Protein AF-A0A3P1VAL5-F1 (afdb_monomer_lite)

Organism: NCBI:txid131109

Sequence (109 aa):
MDIYELLGENPDDPGHRHARDLVAADRAMVRDLVAVRERYGMTQADVARAMGTNQASISRFESGHSDAHLSTVRRYAKAVGALIRHEVTAVDEDRIRLTAHAAGIDSYN

Secondary structure (DSSP, 8-state):
--HHHHHT--TTSHHHHHHHHHHHHHHHHHHHHHHHHHHTT--HHHHHHHHTS-HHHHHHHHTT-S---HHHHHHHHHHHT-----------HHHHHHHHHHTT-PPP-

Radius of gyration: 18.41 Å; chains: 1; bounding box: 47×34×42 Å

Structure (mmCIF, N/CA/C/O backbone):
data_AF-A0A3P1VAL5-F1
#
_entry.id   AF-A0A3P1VAL5-F1
#
loop_
_atom_site.group_PDB
_atom_site.id
_atom_site.type_symbol
_atom_site.label_atom_id
_atom_site.label_alt_id
_atom_site.label_comp_id
_atom_site.label_asym_id
_atom_site.label_entity_id
_atom_site.label_seq_id
_atom_site.pdbx_PDB_ins_code
_atom_site.Cartn_x
_atom_site.Cartn_y
_atom_site.Cartn_z
_atom_site.occupancy
_atom_site.B_iso_or_equiv
_atom_site.auth_seq_id
_atom_site.auth_comp_id
_atom_site.auth_asym_id
_atom_site.auth_atom_id
_atom_site.pdbx_PDB_model_num
ATOM 1 N N . MET A 1 1 ? -0.526 21.475 -23.514 1.00 50.91 1 MET A N 1
ATOM 2 C CA . MET A 1 1 ? 0.937 21.437 -23.416 1.00 50.91 1 MET A CA 1
ATOM 3 C C . MET A 1 1 ? 1.262 20.664 -22.158 1.00 50.91 1 MET A C 1
ATOM 5 O O . MET A 1 1 ? 1.040 21.174 -21.064 1.00 50.91 1 MET A O 1
ATOM 9 N N . ASP A 1 2 ? 1.592 19.390 -22.330 1.00 67.31 2 ASP A N 1
ATOM 10 C CA . ASP A 1 2 ? 2.006 18.494 -21.244 1.00 67.31 2 ASP A CA 1
ATOM 11 C C . ASP A 1 2 ? 3.417 18.891 -20.766 1.00 67.31 2 ASP A C 1
ATOM 13 O O . ASP A 1 2 ? 4.189 19.462 -21.537 1.00 67.31 2 ASP A O 1
ATOM 17 N N . ILE A 1 3 ? 3.768 18.625 -19.506 1.00 62.75 3 ILE A N 1
ATOM 18 C CA . ILE A 1 3 ? 5.092 18.953 -18.955 1.00 62.75 3 ILE A CA 1
ATOM 19 C C . ILE A 1 3 ? 6.215 18.284 -19.761 1.00 62.75 3 ILE A C 1
ATOM 21 O O . ILE A 1 3 ? 7.262 18.888 -19.961 1.00 62.75 3 ILE A O 1
ATOM 25 N N . TYR A 1 4 ? 5.965 17.091 -20.303 1.00 59.22 4 TYR A N 1
ATOM 26 C CA . TYR A 1 4 ? 6.897 16.381 -21.182 1.00 59.22 4 TYR A CA 1
ATOM 27 C C . TYR A 1 4 ? 7.095 17.100 -22.526 1.00 59.22 4 TYR A C 1
ATOM 29 O O . TYR A 1 4 ? 8.215 17.239 -23.009 1.00 59.22 4 TYR A O 1
ATOM 37 N N . GLU A 1 5 ? 6.017 17.667 -23.072 1.00 56.88 5 GLU A N 1
ATOM 38 C CA . GLU A 1 5 ? 6.020 18.472 -24.300 1.00 56.88 5 GLU A CA 1
ATOM 39 C C . GLU A 1 5 ? 6.797 19.788 -24.116 1.00 56.88 5 GLU A C 1
ATOM 41 O O . GLU A 1 5 ? 7.500 20.233 -25.019 1.00 56.88 5 GLU A O 1
ATOM 46 N N . LEU A 1 6 ? 6.696 20.393 -22.926 1.00 63.62 6 LEU A N 1
ATOM 47 C CA . LEU A 1 6 ? 7.412 21.617 -22.551 1.00 63.62 6 LEU A CA 1
ATOM 48 C C . LEU A 1 6 ? 8.916 21.378 -22.338 1.00 63.62 6 LEU A C 1
ATOM 50 O O . LEU A 1 6 ? 9.721 22.271 -22.595 1.00 63.62 6 LEU A O 1
ATOM 54 N N . LEU A 1 7 ? 9.287 20.189 -21.859 1.00 66.31 7 LEU A N 1
ATOM 55 C CA . LEU A 1 7 ? 10.673 19.798 -21.592 1.00 66.31 7 LEU A CA 1
ATOM 56 C C . LEU A 1 7 ? 11.362 19.140 -22.800 1.00 66.31 7 LEU A C 1
ATOM 58 O O . LEU A 1 7 ? 12.570 18.921 -22.757 1.00 66.31 7 LEU A O 1
ATOM 62 N N . GLY A 1 8 ? 10.626 18.854 -23.881 1.00 64.94 8 GLY A N 1
ATOM 63 C CA . GLY A 1 8 ? 11.157 18.154 -25.055 1.00 64.94 8 GLY A CA 1
ATOM 64 C C . GLY A 1 8 ? 11.486 16.681 -24.791 1.00 64.94 8 GLY A C 1
ATOM 65 O O . GLY A 1 8 ? 12.268 16.090 -25.532 1.00 64.94 8 GLY A O 1
ATOM 66 N N . GLU A 1 9 ? 10.906 16.092 -23.744 1.00 62.19 9 GLU A N 1
ATOM 67 C CA . GLU A 1 9 ? 11.083 14.684 -23.390 1.00 62.19 9 GLU A CA 1
ATOM 68 C C . GLU A 1 9 ? 9.939 13.853 -23.975 1.00 62.19 9 GLU A C 1
ATOM 70 O O . GLU A 1 9 ? 8.768 14.220 -23.855 1.00 62.19 9 GLU A O 1
ATOM 75 N N . ASN A 1 10 ? 10.251 12.710 -24.589 1.00 67.25 10 ASN A N 1
ATOM 76 C CA . ASN A 1 10 ? 9.222 11.778 -25.021 1.00 67.25 10 ASN A CA 1
ATOM 77 C C . ASN A 1 10 ? 8.818 10.898 -23.823 1.00 67.25 10 ASN A C 1
ATOM 79 O O . ASN A 1 10 ? 9.625 10.092 -23.359 1.00 67.25 10 ASN A O 1
ATOM 83 N N . PRO A 1 11 ? 7.573 10.988 -23.316 1.00 62.66 11 PRO A N 1
ATOM 84 C CA . PRO A 1 11 ? 7.125 10.146 -22.206 1.00 62.66 11 PRO A CA 1
ATOM 85 C C . PRO A 1 11 ? 7.207 8.653 -22.557 1.00 62.66 11 PRO A C 1
ATOM 87 O O . PRO A 1 11 ? 7.316 7.807 -21.665 1.00 62.66 11 PRO A O 1
ATOM 90 N N . ASP A 1 12 ? 7.190 8.328 -23.850 1.00 68.12 12 ASP A N 1
ATOM 91 C CA . ASP A 1 12 ? 7.365 6.996 -24.411 1.00 68.12 12 ASP A CA 1
ATOM 92 C C . ASP A 1 12 ? 8.831 6.667 -24.732 1.00 68.12 12 ASP A C 1
ATOM 94 O O . ASP A 1 12 ? 9.111 5.783 -25.540 1.00 68.12 12 ASP A O 1
ATOM 98 N N . ASP A 1 13 ? 9.803 7.306 -24.093 1.00 67.81 13 ASP A N 1
ATOM 99 C CA . ASP A 1 13 ? 11.158 6.771 -24.082 1.00 67.81 13 ASP A CA 1
ATOM 100 C C . ASP A 1 13 ? 11.243 5.550 -23.145 1.00 67.81 13 ASP A C 1
ATOM 102 O O . ASP A 1 13 ? 10.518 5.460 -22.144 1.00 67.81 13 ASP A O 1
ATOM 106 N N . PRO A 1 14 ? 12.090 4.544 -23.453 1.00 60.56 14 PRO A N 1
ATOM 107 C CA . PRO A 1 14 ? 12.206 3.331 -22.641 1.00 60.56 14 PRO A CA 1
ATOM 108 C C . PRO A 1 14 ? 12.481 3.604 -21.154 1.00 60.56 14 PRO A C 1
ATOM 110 O O . PRO A 1 14 ? 11.911 2.919 -20.307 1.00 60.56 14 PRO A O 1
ATOM 113 N N . GLY A 1 15 ? 13.292 4.622 -20.837 1.00 64.88 15 GLY A N 1
ATOM 114 C CA . GLY A 1 15 ? 13.597 5.023 -19.460 1.00 64.88 15 GLY A CA 1
ATOM 115 C C . GLY A 1 15 ? 12.384 5.569 -18.709 1.00 64.88 15 GLY A C 1
ATOM 116 O O . GLY A 1 15 ? 12.085 5.106 -17.606 1.00 64.88 15 GLY A O 1
ATOM 117 N N . HIS A 1 16 ? 11.629 6.484 -19.328 1.00 72.06 16 HIS A N 1
ATOM 118 C CA . HIS A 1 16 ? 10.404 7.046 -18.749 1.00 72.06 16 HIS A CA 1
ATOM 119 C C . HIS A 1 16 ? 9.307 5.999 -18.590 1.00 72.06 16 HIS A C 1
ATOM 121 O O . HIS A 1 16 ? 8.613 5.992 -17.574 1.00 72.06 16 HIS A O 1
ATOM 127 N N . ARG A 1 17 ? 9.161 5.073 -19.545 1.00 75.06 17 ARG A N 1
ATOM 128 C CA . ARG A 1 17 ? 8.241 3.934 -19.396 1.00 75.06 17 ARG A CA 1
ATOM 129 C C . ARG A 1 17 ? 8.644 3.017 -18.250 1.00 75.06 17 ARG A C 1
ATOM 131 O O . ARG A 1 17 ? 7.802 2.724 -17.413 1.00 75.06 17 ARG A O 1
ATOM 138 N N . HIS A 1 18 ? 9.914 2.623 -18.159 1.00 77.31 18 HIS A N 1
ATOM 139 C CA . HIS A 1 18 ? 10.362 1.719 -17.101 1.00 77.31 18 HIS A CA 1
ATOM 140 C C . HIS A 1 18 ? 10.162 2.319 -15.702 1.00 77.31 18 HIS A C 1
AT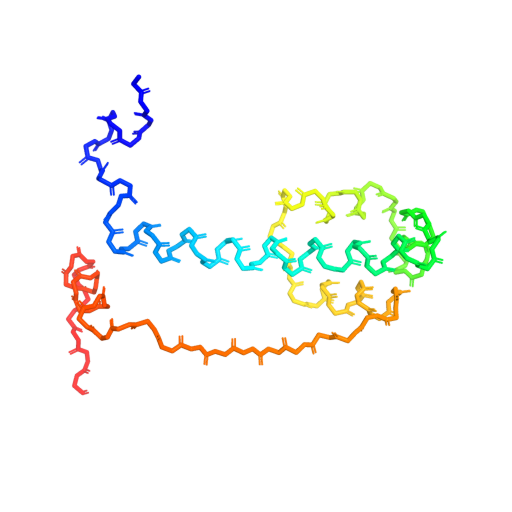OM 142 O O . HIS A 1 18 ? 9.626 1.656 -14.817 1.00 77.31 18 HIS A O 1
ATOM 148 N N . ALA A 1 19 ? 10.505 3.597 -15.510 1.00 80.75 19 ALA A N 1
ATOM 149 C CA . ALA A 1 19 ? 10.235 4.295 -14.255 1.00 80.75 19 ALA A CA 1
ATOM 150 C C . ALA A 1 19 ? 8.727 4.357 -13.939 1.00 80.75 19 ALA A C 1
ATOM 152 O O . ALA A 1 19 ? 8.327 4.125 -12.796 1.00 80.75 19 ALA A O 1
ATOM 153 N N . ARG A 1 20 ? 7.875 4.616 -14.946 1.00 83.19 20 ARG A N 1
ATOM 154 C CA . ARG A 1 20 ? 6.409 4.581 -14.789 1.00 83.19 20 ARG A CA 1
ATOM 155 C C . ARG A 1 20 ? 5.914 3.196 -14.373 1.00 83.19 20 ARG A C 1
ATOM 157 O O . ARG A 1 20 ? 5.081 3.119 -13.471 1.00 83.19 20 ARG A O 1
ATOM 164 N N . ASP A 1 21 ? 6.436 2.135 -14.981 1.00 86.56 21 ASP A N 1
ATOM 165 C CA . ASP A 1 21 ? 6.057 0.751 -14.688 1.00 86.56 21 ASP A CA 1
ATOM 166 C C . ASP A 1 21 ? 6.429 0.358 -13.251 1.00 86.56 21 ASP A C 1
ATOM 168 O O . ASP A 1 21 ? 5.605 -0.221 -12.542 1.00 86.56 21 ASP A O 1
ATOM 172 N N . LEU A 1 22 ? 7.621 0.744 -12.779 1.00 88.50 22 LEU A N 1
ATOM 173 C CA . LEU A 1 22 ? 8.050 0.515 -11.393 1.00 88.50 22 LEU A CA 1
ATOM 174 C C . LEU A 1 22 ? 7.120 1.214 -10.389 1.00 88.50 22 LEU A C 1
ATOM 176 O O . LEU A 1 22 ? 6.609 0.583 -9.464 1.00 88.50 22 LEU A O 1
ATOM 180 N N . VAL A 1 23 ? 6.813 2.495 -10.612 1.00 89.06 23 VAL A N 1
ATOM 181 C CA . VAL A 1 23 ? 5.879 3.239 -9.750 1.00 89.06 23 VAL A CA 1
ATOM 182 C C . VAL A 1 23 ? 4.460 2.655 -9.831 1.00 89.06 23 VAL A C 1
ATOM 184 O O . VAL A 1 23 ? 3.725 2.629 -8.839 1.00 89.06 23 VAL A O 1
ATOM 187 N N . ALA A 1 24 ? 4.037 2.182 -11.006 1.00 89.19 24 ALA A N 1
ATOM 188 C CA . ALA A 1 24 ? 2.746 1.528 -11.177 1.00 89.19 24 ALA A CA 1
ATOM 189 C C . ALA A 1 24 ? 2.666 0.205 -10.398 1.00 89.19 24 ALA A C 1
ATOM 191 O O . ALA A 1 24 ? 1.622 -0.057 -9.790 1.00 89.19 24 ALA A O 1
ATOM 192 N N . ALA A 1 25 ? 3.750 -0.576 -10.368 1.00 91.25 25 ALA A N 1
ATOM 193 C CA . ALA A 1 25 ? 3.856 -1.811 -9.594 1.00 91.25 25 ALA A CA 1
ATOM 194 C C . ALA A 1 25 ? 3.740 -1.548 -8.083 1.00 91.25 25 ALA A C 1
ATOM 196 O O . ALA A 1 25 ? 2.935 -2.198 -7.410 1.00 91.25 25 ALA A O 1
ATOM 197 N N . ASP A 1 26 ? 4.431 -0.532 -7.558 1.00 91.69 26 ASP A N 1
ATOM 198 C CA . ASP A 1 26 ? 4.324 -0.146 -6.143 1.00 91.69 26 ASP A CA 1
ATOM 199 C C . ASP A 1 26 ? 2.899 0.285 -5.772 1.00 91.69 26 ASP A C 1
ATOM 201 O O . ASP A 1 26 ? 2.331 -0.152 -4.765 1.00 91.69 26 ASP A O 1
ATOM 205 N N . ARG A 1 27 ? 2.264 1.101 -6.624 1.00 91.25 27 ARG A N 1
ATOM 206 C CA . ARG A 1 27 ? 0.868 1.513 -6.422 1.00 91.25 27 ARG A CA 1
ATOM 207 C C . ARG A 1 27 ? -0.097 0.332 -6.502 1.00 91.25 27 ARG A C 1
ATOM 209 O O . ARG A 1 27 ? -1.083 0.320 -5.769 1.00 91.25 27 ARG A O 1
ATOM 216 N N . ALA A 1 28 ? 0.150 -0.639 -7.382 1.00 93.75 28 ALA A N 1
ATOM 217 C CA . ALA A 1 28 ? -0.656 -1.855 -7.471 1.00 93.75 28 ALA A CA 1
ATOM 218 C C . ALA A 1 28 ? -0.566 -2.673 -6.181 1.00 93.75 28 ALA A C 1
ATOM 220 O O . ALA A 1 28 ? -1.600 -3.005 -5.607 1.00 93.75 28 ALA A O 1
ATOM 221 N N . MET A 1 29 ? 0.645 -2.874 -5.657 1.00 94.81 29 MET A N 1
ATOM 222 C CA . MET A 1 29 ? 0.858 -3.553 -4.380 1.00 94.81 29 MET A CA 1
ATOM 223 C C . MET A 1 29 ? 0.089 -2.879 -3.230 1.00 94.81 29 MET A C 1
ATOM 225 O O . MET A 1 29 ? -0.563 -3.564 -2.442 1.00 94.81 29 MET A O 1
ATOM 229 N N . VAL A 1 30 ? 0.124 -1.544 -3.126 1.00 95.19 30 VAL A N 1
ATOM 230 C CA . VAL A 1 30 ? -0.634 -0.818 -2.088 1.00 95.19 30 VAL A CA 1
ATOM 231 C C . VAL A 1 30 ? -2.143 -0.997 -2.272 1.00 95.19 30 VAL A C 1
ATOM 233 O O . VAL A 1 30 ? -2.837 -1.282 -1.296 1.00 95.19 30 VAL A O 1
ATOM 236 N N . ARG A 1 31 ? -2.664 -0.892 -3.503 1.00 95.75 31 ARG A N 1
ATOM 237 C CA . ARG A 1 31 ? -4.093 -1.125 -3.780 1.00 95.75 31 ARG A CA 1
ATOM 238 C C . ARG A 1 31 ? -4.536 -2.530 -3.381 1.00 95.75 31 ARG A C 1
ATOM 240 O O . ARG A 1 31 ? -5.595 -2.674 -2.776 1.00 95.75 31 ARG A O 1
ATOM 247 N N . ASP A 1 32 ? -3.724 -3.545 -3.652 1.00 97.31 32 ASP A N 1
ATOM 248 C CA . ASP A 1 32 ? -4.041 -4.927 -3.288 1.00 97.31 32 ASP A CA 1
ATOM 249 C C . ASP A 1 32 ? -4.090 -5.119 -1.766 1.00 97.31 32 ASP A C 1
ATOM 251 O O . ASP A 1 32 ? -4.980 -5.802 -1.252 1.00 97.31 32 ASP A O 1
ATOM 255 N N . LEU A 1 33 ? -3.189 -4.468 -1.023 1.00 97.62 33 LEU A N 1
ATOM 256 C CA . LEU A 1 33 ? -3.225 -4.451 0.442 1.00 97.62 33 LEU A CA 1
ATOM 257 C C . LEU A 1 33 ? -4.498 -3.780 0.978 1.00 97.62 33 LEU A C 1
ATOM 259 O O . LEU A 1 33 ? -5.134 -4.321 1.886 1.00 97.62 33 LEU A O 1
ATOM 263 N N . VAL A 1 34 ? -4.903 -2.647 0.395 1.00 98.00 34 VAL A N 1
ATOM 264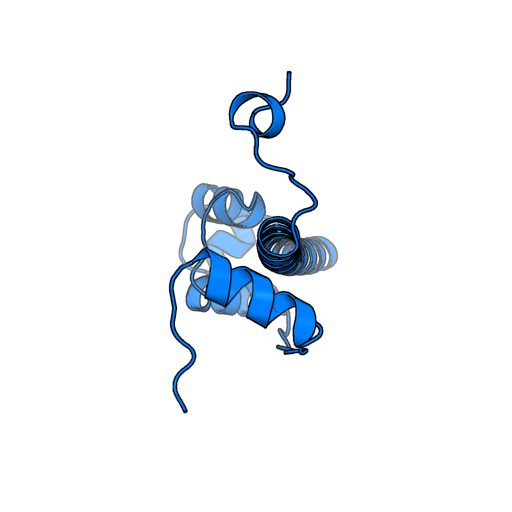 C CA . VAL A 1 34 ? -6.158 -1.958 0.744 1.00 98.00 34 VAL A CA 1
ATOM 265 C C . VAL A 1 34 ? -7.367 -2.843 0.441 1.00 98.00 34 VAL A C 1
ATOM 267 O O . VAL A 1 34 ? -8.256 -2.983 1.278 1.00 98.00 34 VAL A O 1
ATOM 270 N N . ALA A 1 35 ? -7.372 -3.534 -0.697 1.00 98.25 35 ALA A N 1
ATOM 271 C CA . ALA A 1 35 ? -8.439 -4.467 -1.041 1.00 98.25 35 ALA A CA 1
ATOM 272 C C . ALA A 1 35 ? -8.520 -5.655 -0.062 1.00 98.25 35 ALA A C 1
ATOM 274 O O . ALA A 1 35 ? -9.605 -6.172 0.205 1.00 98.25 35 ALA A O 1
ATOM 275 N N . VAL A 1 36 ? -7.398 -6.128 0.499 1.00 98.50 36 VAL A N 1
ATOM 276 C CA . VAL A 1 36 ? -7.423 -7.120 1.594 1.00 98.50 36 VAL A CA 1
ATOM 277 C C . VAL A 1 36 ? -8.039 -6.523 2.863 1.00 98.50 36 VAL A C 1
ATOM 279 O O . VAL A 1 36 ? -8.926 -7.151 3.440 1.00 98.50 36 VAL A O 1
ATOM 282 N N . ARG A 1 37 ? -7.633 -5.306 3.263 1.00 98.50 37 ARG A N 1
ATOM 283 C CA . ARG A 1 37 ? -8.216 -4.592 4.417 1.00 98.50 37 ARG A CA 1
ATOM 284 C C . ARG A 1 37 ? -9.741 -4.527 4.311 1.00 98.50 37 ARG A C 1
ATOM 286 O O . ARG A 1 37 ? -10.448 -4.859 5.261 1.00 98.50 37 ARG A O 1
ATOM 293 N N . GLU A 1 38 ? -10.235 -4.094 3.155 1.00 98.44 38 GLU A N 1
ATOM 294 C CA . GLU A 1 38 ? -11.663 -3.902 2.897 1.00 98.44 38 GLU A CA 1
ATOM 295 C C . GLU A 1 38 ? -12.433 -5.218 2.885 1.00 98.44 38 GLU A C 1
ATOM 297 O O . GLU A 1 38 ? -13.505 -5.296 3.482 1.00 98.44 38 GLU A O 1
ATOM 302 N N . ARG A 1 39 ? -11.866 -6.277 2.295 1.00 98.31 39 ARG A N 1
ATOM 303 C CA . ARG A 1 39 ? -12.470 -7.620 2.311 1.00 98.31 39 ARG A CA 1
ATOM 304 C C . ARG A 1 39 ? -12.659 -8.177 3.719 1.00 98.31 39 ARG A C 1
ATOM 306 O O . ARG A 1 39 ? -13.629 -8.891 3.951 1.00 98.31 39 ARG A O 1
ATOM 313 N N . TYR A 1 40 ? -11.774 -7.838 4.653 1.00 97.75 40 TYR A N 1
ATOM 314 C CA . TYR A 1 40 ? -11.918 -8.206 6.064 1.00 97.75 40 TYR A CA 1
ATOM 315 C C . TYR A 1 40 ? -12.712 -7.187 6.895 1.00 97.75 40 TYR A C 1
ATOM 317 O O . TYR A 1 40 ? -12.796 -7.329 8.113 1.00 97.75 40 TYR A O 1
ATOM 325 N N . GLY A 1 41 ? -13.308 -6.167 6.267 1.00 98.00 41 GLY A N 1
ATOM 326 C CA . GLY A 1 41 ? -14.161 -5.186 6.941 1.00 98.00 41 GLY A CA 1
ATOM 327 C C . GLY A 1 41 ? -13.420 -4.270 7.918 1.00 98.00 41 GLY A C 1
ATOM 328 O O . GLY A 1 41 ? -14.045 -3.664 8.784 1.00 98.00 41 GLY A O 1
ATOM 329 N N . MET A 1 42 ? -12.094 -4.165 7.811 1.00 98.56 42 MET A N 1
ATOM 330 C CA . MET A 1 42 ? -11.290 -3.347 8.718 1.00 98.56 42 MET A CA 1
ATOM 331 C C . MET A 1 42 ? -11.342 -1.875 8.312 1.00 98.56 42 MET A C 1
ATOM 333 O O . MET A 1 42 ? -11.142 -1.542 7.143 1.00 98.56 42 MET A O 1
ATOM 337 N N . THR A 1 43 ? -11.520 -0.962 9.265 1.00 98.56 43 THR A N 1
ATOM 338 C CA . THR A 1 43 ? -11.365 0.476 8.998 1.00 98.56 43 THR A CA 1
ATOM 339 C C . THR A 1 43 ? -9.886 0.884 8.999 1.00 98.56 43 THR A C 1
ATOM 341 O O . THR A 1 43 ? -9.031 0.196 9.561 1.00 98.56 43 THR A O 1
ATOM 344 N N . GLN A 1 44 ? -9.560 2.054 8.438 1.00 98.56 44 GLN A N 1
ATOM 345 C CA . GLN A 1 44 ? -8.210 2.630 8.565 1.00 98.56 44 GLN A CA 1
ATOM 346 C C . GLN A 1 44 ? -7.799 2.831 10.036 1.00 98.56 44 GLN A C 1
ATOM 348 O O . GLN A 1 44 ? -6.624 2.698 10.375 1.00 98.56 44 GLN A O 1
ATOM 353 N N . ALA A 1 45 ? -8.756 3.130 10.922 1.00 98.50 45 ALA A N 1
ATOM 354 C CA . ALA A 1 45 ? -8.505 3.280 12.353 1.00 98.50 45 ALA A CA 1
ATOM 355 C C . ALA A 1 45 ? -8.161 1.940 13.028 1.00 98.50 45 ALA A C 1
ATOM 357 O O . ALA A 1 45 ? -7.337 1.909 13.943 1.00 98.50 45 ALA A O 1
ATOM 358 N N . ASP A 1 46 ? -8.732 0.828 12.558 1.00 98.62 46 ASP A N 1
ATOM 359 C CA . ASP A 1 46 ? -8.406 -0.505 13.074 1.00 98.62 46 ASP A CA 1
ATOM 360 C C . ASP A 1 46 ? -6.986 -0.919 12.706 1.00 98.62 46 ASP A C 1
ATOM 362 O O . ASP A 1 46 ? -6.231 -1.378 13.566 1.00 98.62 46 ASP A O 1
ATOM 366 N N . VAL A 1 47 ? -6.588 -0.670 11.457 1.00 98.56 47 VAL A N 1
ATOM 367 C CA . VAL A 1 47 ? -5.210 -0.904 11.010 1.00 98.56 47 VAL A CA 1
ATOM 368 C C . VAL A 1 47 ? -4.235 0.000 11.762 1.00 98.56 47 VAL A C 1
ATOM 370 O O . VAL A 1 47 ? -3.194 -0.469 12.220 1.00 98.56 47 VAL A O 1
ATOM 373 N N . ALA A 1 48 ? -4.586 1.274 11.969 1.00 98.38 48 ALA A N 1
ATOM 374 C CA . ALA A 1 48 ? -3.769 2.207 12.742 1.00 98.38 48 ALA A CA 1
ATOM 375 C C . ALA A 1 48 ? -3.509 1.684 14.162 1.00 98.38 48 ALA A C 1
ATOM 377 O O . ALA A 1 48 ? -2.362 1.661 14.612 1.00 98.38 48 ALA A O 1
ATOM 378 N N . ARG A 1 49 ? -4.556 1.187 14.832 1.00 98.38 49 ARG A N 1
ATOM 379 C CA . ARG A 1 49 ? -4.468 0.581 16.165 1.00 98.38 49 ARG A CA 1
ATOM 380 C C . ARG A 1 49 ? -3.567 -0.654 16.166 1.00 98.38 49 ARG A C 1
ATOM 382 O O . ARG A 1 49 ? -2.690 -0.756 17.017 1.00 98.38 49 ARG A O 1
ATOM 389 N N . ALA A 1 50 ? -3.731 -1.549 15.192 1.00 97.94 50 ALA A N 1
ATOM 390 C CA . ALA A 1 50 ? -2.908 -2.752 15.054 1.00 97.94 50 ALA A CA 1
ATOM 391 C C . ALA A 1 50 ? -1.427 -2.441 14.758 1.00 97.94 50 ALA A C 1
ATOM 393 O O . ALA A 1 50 ? -0.535 -3.168 15.192 1.00 97.94 50 ALA A O 1
ATOM 394 N N . MET A 1 51 ? -1.154 -1.350 14.039 1.00 97.50 51 MET A N 1
ATOM 395 C CA . MET A 1 51 ? 0.200 -0.904 13.697 1.00 97.50 51 MET A CA 1
ATOM 396 C C . MET A 1 51 ? 0.835 0.022 14.746 1.00 97.50 51 MET A C 1
ATOM 398 O O . MET A 1 51 ? 2.002 0.387 14.585 1.00 97.50 51 MET A O 1
ATOM 402 N N . GLY A 1 52 ? 0.098 0.422 15.790 1.00 97.44 52 GLY A N 1
ATOM 403 C CA . GLY A 1 52 ? 0.570 1.389 16.784 1.00 97.44 52 GLY A CA 1
ATOM 404 C C . GLY A 1 52 ? 0.831 2.780 16.191 1.00 97.44 52 GLY A C 1
ATOM 405 O O . GLY A 1 52 ? 1.824 3.422 16.521 1.00 97.44 52 GLY A O 1
ATOM 406 N N . THR A 1 53 ? -0.021 3.231 15.267 1.00 96.62 53 THR A N 1
ATOM 407 C CA . THR A 1 53 ? 0.076 4.539 14.598 1.00 96.62 53 THR A CA 1
ATOM 408 C C . THR A 1 53 ? -1.282 5.253 14.573 1.00 96.62 53 THR A C 1
ATOM 410 O O . THR A 1 53 ? -2.237 4.809 15.206 1.00 96.62 53 THR A O 1
ATOM 413 N N . ASN A 1 54 ? -1.384 6.385 13.870 1.00 97.69 54 ASN A N 1
ATOM 414 C CA . ASN A 1 54 ? -2.625 7.147 13.724 1.00 97.69 54 ASN A CA 1
ATOM 415 C C . ASN A 1 54 ? -3.288 6.932 12.352 1.00 97.69 54 ASN A C 1
ATOM 417 O O . ASN A 1 54 ? -2.634 6.587 11.366 1.00 97.69 54 ASN A O 1
ATOM 421 N N . GLN A 1 55 ? -4.601 7.176 12.287 1.00 97.69 55 GLN A N 1
ATOM 422 C CA . GLN A 1 55 ? -5.395 7.002 11.066 1.00 97.69 55 GLN A CA 1
ATOM 423 C C . GLN A 1 55 ? -4.877 7.859 9.901 1.00 97.69 55 GLN A C 1
ATOM 425 O O . GLN A 1 55 ? -4.846 7.385 8.773 1.00 97.69 55 GLN A O 1
ATOM 430 N N . ALA A 1 56 ? -4.415 9.087 10.157 1.00 96.50 56 ALA A N 1
ATOM 431 C CA . ALA A 1 56 ? -3.851 9.951 9.118 1.00 96.50 56 ALA A CA 1
ATOM 432 C C . ALA A 1 56 ? -2.597 9.342 8.462 1.00 96.50 56 ALA A C 1
ATOM 434 O O . ALA A 1 56 ? -2.367 9.512 7.268 1.00 96.50 56 ALA A O 1
ATOM 435 N N . SER A 1 57 ? -1.784 8.601 9.219 1.00 95.19 57 SER A N 1
ATOM 436 C CA . SER A 1 57 ? -0.615 7.895 8.683 1.00 95.19 57 SER A CA 1
ATOM 437 C C . SER A 1 57 ? -1.020 6.694 7.834 1.00 95.19 57 SER A C 1
ATOM 439 O O . SER A 1 57 ? -0.398 6.464 6.802 1.00 95.19 57 SER A O 1
ATOM 441 N N . ILE A 1 58 ? -2.096 5.993 8.205 1.00 97.25 58 ILE A N 1
ATOM 442 C CA . ILE A 1 58 ? -2.683 4.940 7.365 1.00 97.25 58 ILE A CA 1
ATOM 443 C C . ILE A 1 58 ? -3.273 5.532 6.085 1.00 97.25 58 ILE A C 1
ATOM 445 O O . ILE A 1 58 ? -2.961 5.058 5.004 1.00 97.25 58 ILE A O 1
ATOM 449 N N . SER A 1 59 ? -4.041 6.616 6.183 1.00 96.50 59 SER A N 1
ATOM 450 C CA . SER A 1 59 ? -4.617 7.303 5.023 1.00 96.50 59 SER A CA 1
ATOM 451 C C . SER A 1 59 ? -3.543 7.756 4.023 1.00 96.50 59 SER A C 1
ATOM 453 O O . SER A 1 59 ? -3.670 7.492 2.831 1.00 96.50 59 SER A O 1
ATOM 455 N N . ARG A 1 60 ? -2.433 8.344 4.501 1.00 94.56 60 ARG A N 1
ATOM 456 C CA . ARG A 1 60 ? -1.287 8.720 3.648 1.00 94.56 60 ARG A CA 1
ATOM 457 C C . ARG A 1 60 ? -0.603 7.523 2.986 1.00 94.56 60 ARG A C 1
ATOM 459 O O . ARG A 1 60 ? -0.177 7.630 1.841 1.00 94.56 60 ARG A O 1
ATOM 466 N N . PHE A 1 61 ? -0.490 6.405 3.701 1.00 95.00 61 PHE A N 1
ATOM 467 C CA . PHE A 1 61 ? 0.041 5.165 3.139 1.00 95.00 61 PHE A CA 1
ATOM 468 C C . PHE A 1 61 ? -0.877 4.625 2.033 1.00 95.00 61 PHE A C 1
ATOM 470 O O . PHE A 1 61 ? -0.414 4.355 0.929 1.00 95.00 61 PHE A O 1
ATOM 477 N N . GLU A 1 62 ? -2.182 4.519 2.302 1.00 96.19 62 GLU A N 1
ATOM 478 C CA . GLU A 1 62 ? -3.169 3.966 1.364 1.00 96.19 62 GLU A CA 1
ATOM 479 C C . GLU A 1 62 ? -3.385 4.851 0.132 1.00 96.19 62 GLU A C 1
ATOM 481 O O . GLU A 1 62 ? -3.688 4.344 -0.946 1.00 96.19 62 GLU A O 1
ATOM 486 N N . SER A 1 63 ? -3.195 6.166 0.258 1.00 91.56 63 SER A N 1
ATOM 487 C CA . SER A 1 63 ? -3.318 7.088 -0.870 1.00 91.56 63 SER A CA 1
ATOM 488 C C . SER A 1 63 ? -2.145 7.008 -1.853 1.00 91.56 63 SER A C 1
ATOM 490 O O . SER A 1 63 ? -2.203 7.644 -2.906 1.00 91.56 63 SER A O 1
ATOM 492 N N . GLY A 1 64 ? -1.064 6.291 -1.520 1.00 81.12 64 GLY A N 1
ATOM 493 C CA . GLY A 1 64 ? 0.131 6.192 -2.363 1.00 81.12 64 GLY A CA 1
ATOM 494 C C . GLY A 1 64 ? 0.869 7.522 -2.556 1.00 81.12 64 GLY A C 1
ATOM 495 O O . GLY A 1 64 ? 1.624 7.662 -3.514 1.00 81.12 64 GLY A O 1
ATOM 496 N N . HIS A 1 65 ? 0.633 8.507 -1.678 1.00 72.88 65 HIS A N 1
ATOM 497 C CA . HIS A 1 65 ? 1.278 9.828 -1.720 1.00 72.88 65 HIS A CA 1
ATOM 498 C C . HIS A 1 65 ? 2.637 9.862 -1.002 1.00 72.88 65 HIS A C 1
ATOM 500 O O . HIS A 1 65 ? 3.268 10.914 -0.927 1.00 72.88 65 HIS A O 1
ATOM 506 N N . SER A 1 66 ? 3.080 8.740 -0.432 1.00 69.12 66 SER A N 1
ATOM 507 C CA . SER A 1 66 ? 4.362 8.633 0.261 1.00 69.12 66 SER A CA 1
ATOM 508 C C . SER A 1 66 ? 5.133 7.408 -0.202 1.00 69.12 66 SER A C 1
ATOM 510 O O . SER A 1 66 ? 4.551 6.322 -0.251 1.00 69.12 66 SER A O 1
ATOM 512 N N . ASP A 1 67 ? 6.439 7.568 -0.408 1.00 82.50 67 ASP A N 1
ATOM 513 C CA . ASP A 1 67 ? 7.368 6.452 -0.586 1.00 82.50 67 ASP A CA 1
ATOM 514 C C . ASP A 1 67 ? 7.450 5.651 0.716 1.00 82.50 67 ASP A C 1
ATOM 516 O O . ASP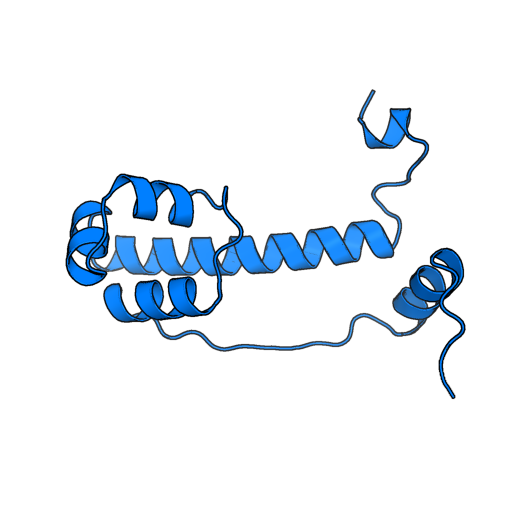 A 1 67 ? 8.155 5.989 1.673 1.00 82.50 67 ASP A O 1
ATOM 520 N N . ALA A 1 68 ? 6.648 4.593 0.794 1.00 83.81 68 ALA A N 1
ATOM 521 C CA . ALA A 1 68 ? 6.600 3.744 1.964 1.00 83.81 68 ALA A CA 1
ATOM 522 C C . ALA A 1 68 ? 7.794 2.789 1.958 1.00 83.81 68 ALA A C 1
ATOM 524 O O . ALA A 1 68 ? 7.929 1.937 1.083 1.00 83.81 68 ALA A O 1
ATOM 525 N N . HIS A 1 69 ? 8.625 2.851 2.999 1.00 91.56 69 HIS A N 1
ATOM 526 C CA . HIS A 1 69 ? 9.632 1.816 3.216 1.00 91.56 69 HIS A CA 1
ATOM 527 C C . HIS A 1 69 ? 8.985 0.424 3.243 1.00 91.56 69 HIS A C 1
ATOM 529 O O . HIS A 1 69 ? 7.928 0.229 3.854 1.00 91.56 69 HIS A O 1
ATOM 535 N N . LEU A 1 70 ? 9.676 -0.581 2.696 1.00 93.19 70 LEU A N 1
ATOM 536 C CA . LEU A 1 70 ? 9.203 -1.972 2.705 1.00 93.19 70 LEU A CA 1
ATOM 537 C C . LEU A 1 70 ? 8.878 -2.490 4.120 1.00 93.19 70 LEU A C 1
ATOM 539 O O . LEU A 1 70 ? 8.028 -3.361 4.290 1.00 93.19 70 LEU A O 1
ATOM 543 N N . SER A 1 71 ? 9.518 -1.951 5.165 1.00 94.62 71 SER A N 1
ATOM 544 C CA . SER A 1 71 ? 9.188 -2.264 6.563 1.00 94.62 71 SER A CA 1
ATOM 545 C C . SER A 1 71 ? 7.776 -1.818 6.962 1.00 94.62 71 SER A C 1
ATOM 547 O O . SER A 1 71 ? 7.107 -2.508 7.730 1.00 94.62 71 SER A O 1
ATOM 549 N N . THR A 1 72 ? 7.296 -0.690 6.441 1.00 95.19 72 THR A N 1
ATOM 550 C CA . THR A 1 72 ? 5.923 -0.209 6.637 1.00 95.19 72 THR A CA 1
ATOM 551 C C . THR A 1 72 ? 4.937 -1.069 5.862 1.00 95.19 72 THR A C 1
ATOM 553 O O . THR A 1 72 ? 3.955 -1.514 6.451 1.00 95.19 72 THR A O 1
ATOM 556 N N . VAL A 1 73 ? 5.252 -1.403 4.607 1.00 96.12 73 VAL A N 1
ATOM 557 C CA . VAL A 1 73 ? 4.441 -2.303 3.769 1.00 96.12 73 VAL A CA 1
ATOM 558 C C . VAL A 1 73 ? 4.246 -3.663 4.457 1.00 96.12 73 VAL A C 1
ATOM 560 O O . VAL A 1 73 ? 3.119 -4.126 4.619 1.00 96.12 73 VAL A O 1
ATOM 563 N N . ARG A 1 74 ? 5.325 -4.272 4.973 1.00 97.38 74 ARG A N 1
ATOM 564 C CA . ARG A 1 74 ? 5.252 -5.545 5.714 1.00 97.38 74 ARG A CA 1
ATOM 565 C C . ARG A 1 74 ? 4.438 -5.447 7.006 1.00 97.38 74 ARG A C 1
ATOM 567 O O . ARG A 1 74 ? 3.697 -6.373 7.326 1.00 97.38 74 ARG A O 1
ATOM 574 N N . ARG A 1 75 ? 4.560 -4.347 7.761 1.00 97.69 75 ARG A N 1
ATOM 575 C CA . ARG A 1 75 ? 3.752 -4.128 8.976 1.00 97.69 75 ARG A CA 1
ATOM 576 C C . ARG A 1 75 ? 2.269 -3.982 8.650 1.00 97.69 75 ARG A C 1
ATOM 578 O O . ARG A 1 75 ? 1.457 -4.564 9.361 1.00 97.69 75 ARG A O 1
ATOM 585 N N . TYR A 1 76 ? 1.935 -3.264 7.579 1.00 98.19 76 TYR A N 1
ATOM 586 C CA . TYR A 1 76 ? 0.561 -3.145 7.100 1.00 98.19 76 TYR A CA 1
ATOM 587 C C . TYR A 1 76 ? 0.010 -4.513 6.691 1.00 98.19 76 TYR A C 1
ATOM 589 O O . TYR A 1 76 ? -1.028 -4.923 7.197 1.00 98.19 76 TYR A O 1
ATOM 597 N N . ALA A 1 77 ? 0.742 -5.267 5.862 1.00 98.31 77 ALA A N 1
ATOM 598 C CA . ALA A 1 77 ? 0.343 -6.610 5.443 1.00 98.31 77 ALA A CA 1
ATOM 599 C C . ALA A 1 77 ? 0.090 -7.540 6.636 1.00 98.31 77 ALA A C 1
ATOM 601 O O . ALA A 1 77 ? -0.951 -8.188 6.699 1.00 98.31 77 ALA A O 1
ATOM 602 N N . LYS A 1 78 ? 0.982 -7.528 7.636 1.00 98.38 78 LYS A N 1
ATOM 603 C CA . LYS A 1 78 ? 0.776 -8.257 8.894 1.00 98.38 78 LYS A CA 1
ATOM 604 C C . LYS A 1 78 ? -0.500 -7.812 9.617 1.00 98.38 78 LYS A C 1
ATOM 606 O O . LYS A 1 78 ? -1.221 -8.664 10.122 1.00 98.38 78 LYS A O 1
ATOM 611 N N . ALA A 1 79 ? -0.767 -6.507 9.685 1.00 98.38 79 ALA A N 1
ATOM 612 C CA . ALA A 1 79 ? -1.936 -5.963 10.372 1.00 98.38 79 ALA A CA 1
ATOM 613 C C . ALA A 1 79 ? -3.261 -6.360 9.701 1.00 98.38 79 ALA A C 1
ATOM 615 O O . ALA A 1 79 ? -4.233 -6.599 10.408 1.00 98.38 79 ALA A O 1
ATOM 616 N N . VAL A 1 80 ? -3.289 -6.465 8.36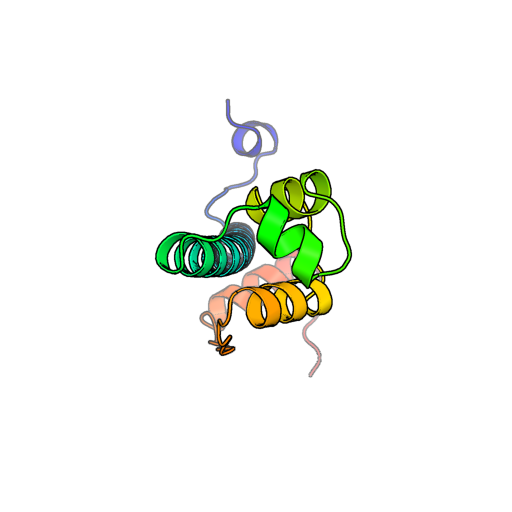8 1.00 98.19 80 VAL A N 1
ATOM 617 C CA . VAL A 1 80 ? -4.497 -6.829 7.601 1.00 98.19 80 VAL A CA 1
ATOM 618 C C . VAL A 1 80 ? -4.581 -8.317 7.243 1.00 98.19 80 VAL A C 1
ATOM 620 O O . VAL A 1 80 ? -5.514 -8.729 6.564 1.00 98.19 80 VAL A O 1
ATOM 623 N N . GLY A 1 81 ? -3.607 -9.137 7.654 1.00 97.56 81 GLY A N 1
ATOM 624 C CA . GLY A 1 81 ? -3.571 -10.567 7.323 1.00 97.56 81 GLY A CA 1
ATOM 625 C C . GLY A 1 81 ? -3.257 -10.870 5.851 1.00 97.56 81 GLY A C 1
ATOM 626 O O . GLY A 1 81 ? -3.696 -11.892 5.326 1.00 97.56 81 GLY A O 1
ATOM 627 N N . ALA A 1 82 ? -2.513 -9.994 5.172 1.00 98.12 82 ALA A N 1
ATOM 628 C CA . ALA A 1 82 ? -2.043 -10.201 3.805 1.00 98.12 82 ALA A CA 1
ATOM 629 C C . ALA A 1 82 ? -0.659 -10.871 3.765 1.00 98.12 82 ALA A C 1
ATOM 631 O O . ALA A 1 82 ? 0.192 -10.652 4.631 1.00 98.12 82 ALA A O 1
ATOM 632 N N . LEU A 1 83 ? -0.408 -11.633 2.699 1.00 97.56 83 LEU A N 1
ATOM 633 C CA . LEU A 1 83 ? 0.908 -12.170 2.354 1.00 97.56 83 LEU A CA 1
ATOM 634 C C . LEU A 1 83 ? 1.430 -11.461 1.104 1.00 97.56 83 LEU A C 1
ATOM 636 O O . LEU A 1 83 ? 0.738 -11.410 0.090 1.00 97.56 83 LEU A O 1
ATOM 640 N N . ILE A 1 84 ? 2.665 -10.969 1.166 1.00 96.50 84 ILE A N 1
ATOM 641 C CA . ILE A 1 84 ? 3.354 -10.358 0.026 1.00 96.50 84 ILE A CA 1
ATOM 642 C C . ILE A 1 84 ? 4.289 -11.399 -0.588 1.00 96.50 84 ILE A C 1
ATOM 644 O O . ILE A 1 84 ? 5.018 -12.084 0.132 1.00 96.50 84 ILE A O 1
ATOM 648 N N . ARG A 1 85 ? 4.288 -11.495 -1.918 1.00 95.81 85 ARG A N 1
ATOM 649 C CA . ARG A 1 85 ? 5.311 -12.198 -2.699 1.00 95.81 85 ARG A CA 1
ATOM 650 C C . ARG A 1 85 ? 6.015 -11.186 -3.593 1.00 95.81 85 ARG A C 1
ATOM 652 O O . ARG A 1 85 ? 5.363 -10.296 -4.126 1.00 95.81 85 ARG A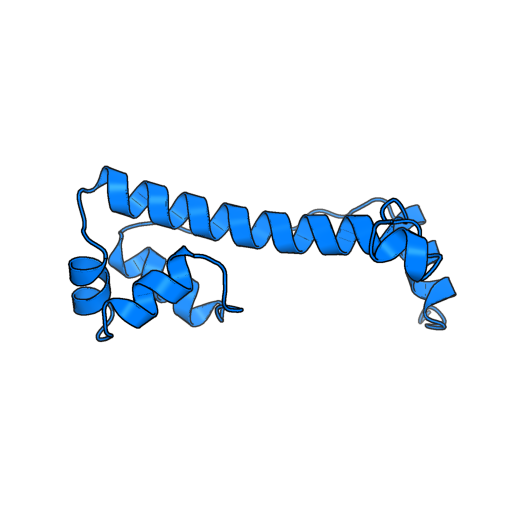 O 1
ATOM 659 N N . HIS A 1 86 ? 7.327 -11.330 -3.728 1.00 92.94 86 HIS A N 1
ATOM 660 C CA . HIS A 1 86 ? 8.137 -10.500 -4.611 1.00 92.94 86 HIS A CA 1
ATOM 661 C C . HIS A 1 86 ? 8.486 -11.292 -5.866 1.00 92.94 86 HIS A C 1
ATOM 663 O O . HIS A 1 86 ? 8.881 -12.454 -5.772 1.00 92.94 86 HIS A O 1
ATOM 669 N N . GLU A 1 87 ? 8.351 -10.645 -7.015 1.00 93.44 87 GLU A N 1
ATOM 670 C CA . GLU A 1 87 ? 8.740 -11.159 -8.322 1.00 93.44 87 GLU A CA 1
ATOM 671 C C . GLU A 1 87 ? 9.643 -10.122 -8.992 1.00 93.44 87 GLU A C 1
ATOM 673 O O . GLU A 1 87 ? 9.436 -8.918 -8.836 1.00 93.44 87 GLU A O 1
ATOM 678 N N . VAL A 1 88 ? 10.672 -10.594 -9.694 1.00 91.38 88 VAL A N 1
ATOM 679 C CA . VAL A 1 88 ? 11.610 -9.754 -10.440 1.00 91.38 88 VAL A CA 1
ATOM 680 C C . VAL A 1 88 ? 11.731 -10.338 -11.837 1.00 91.38 88 VAL A C 1
ATOM 682 O O . VAL A 1 88 ? 12.116 -11.495 -11.995 1.00 91.38 88 VAL A O 1
ATOM 685 N N . THR A 1 89 ? 11.415 -9.531 -12.845 1.00 89.38 89 THR A N 1
ATOM 686 C CA . THR A 1 89 ? 11.482 -9.909 -14.259 1.00 89.38 89 THR A CA 1
ATOM 687 C C . THR A 1 89 ? 12.409 -8.960 -15.001 1.00 89.38 89 THR A C 1
ATOM 689 O O . THR A 1 89 ? 12.348 -7.748 -14.792 1.00 89.38 89 THR A O 1
ATOM 692 N N . ALA A 1 90 ? 13.243 -9.493 -15.894 1.00 82.75 90 ALA A N 1
ATOM 693 C CA . ALA A 1 90 ? 14.021 -8.657 -16.798 1.00 82.75 90 ALA A CA 1
ATOM 694 C C . ALA A 1 90 ? 13.085 -7.928 -17.775 1.00 82.75 90 ALA A C 1
ATOM 696 O O . ALA A 1 90 ? 12.164 -8.526 -18.331 1.00 82.75 90 ALA A O 1
ATOM 697 N N . VAL A 1 91 ? 13.341 -6.641 -17.991 1.00 78.75 91 VAL A N 1
ATOM 698 C CA . VAL A 1 91 ? 12.828 -5.901 -19.148 1.00 78.75 91 VAL A CA 1
ATOM 699 C C . VAL A 1 91 ? 13.899 -5.986 -20.241 1.00 78.75 91 VAL A C 1
ATOM 701 O O . VAL A 1 91 ? 15.071 -5.835 -19.909 1.00 78.75 91 VAL A O 1
ATOM 704 N N . ASP A 1 92 ? 13.523 -6.295 -21.493 1.00 74.69 92 ASP A N 1
ATOM 705 C CA . ASP A 1 92 ? 14.449 -6.596 -22.614 1.00 74.69 92 ASP A CA 1
ATOM 706 C C . ASP A 1 92 ? 15.771 -5.801 -22.578 1.00 74.69 92 ASP A C 1
ATOM 708 O O . ASP A 1 92 ? 15.754 -4.572 -22.485 1.00 74.69 92 ASP A O 1
ATOM 712 N N . GLU A 1 93 ? 16.910 -6.495 -22.716 1.00 54.44 93 GLU A N 1
ATOM 713 C CA . GLU A 1 93 ? 18.274 -5.942 -22.581 1.00 54.44 93 GLU A CA 1
ATOM 714 C C . GLU A 1 93 ? 18.566 -4.745 -23.499 1.00 54.44 93 GLU A C 1
ATOM 716 O O . GLU A 1 93 ? 19.261 -3.807 -23.091 1.00 54.44 93 GLU A O 1
ATOM 721 N N . ASP A 1 94 ? 17.994 -4.722 -24.706 1.00 56.50 94 ASP A N 1
ATOM 722 C CA . ASP A 1 94 ? 18.142 -3.599 -25.640 1.00 56.50 94 ASP A CA 1
ATOM 723 C C . ASP A 1 94 ? 17.584 -2.289 -25.051 1.00 56.50 94 ASP A C 1
ATOM 725 O O . ASP A 1 94 ? 18.077 -1.201 -25.350 1.00 56.50 94 ASP A O 1
ATOM 729 N N . ARG A 1 95 ? 16.607 -2.378 -24.137 1.00 55.72 95 ARG A N 1
ATOM 730 C CA . ARG A 1 95 ? 15.970 -1.227 -23.476 1.00 55.72 95 ARG A CA 1
ATOM 731 C C . ARG A 1 95 ? 16.832 -0.618 -22.370 1.00 55.72 95 ARG A C 1
ATOM 733 O O . ARG A 1 95 ? 16.675 0.567 -22.087 1.00 55.72 95 ARG A O 1
ATOM 740 N N . ILE A 1 96 ? 17.725 -1.402 -21.759 1.00 55.50 96 ILE A N 1
ATOM 741 C CA . ILE A 1 96 ? 18.610 -0.957 -20.667 1.00 55.50 96 ILE A CA 1
ATOM 742 C C . ILE A 1 96 ? 19.899 -0.336 -21.224 1.00 55.50 96 ILE A C 1
ATOM 744 O O . ILE A 1 96 ? 20.400 0.648 -20.684 1.00 55.50 96 ILE A O 1
ATOM 748 N N . ARG A 1 97 ? 20.430 -0.851 -22.342 1.00 54.22 97 ARG A N 1
ATOM 749 C CA . ARG A 1 97 ? 21.643 -0.289 -22.969 1.00 54.22 97 ARG A CA 1
ATOM 750 C C . ARG 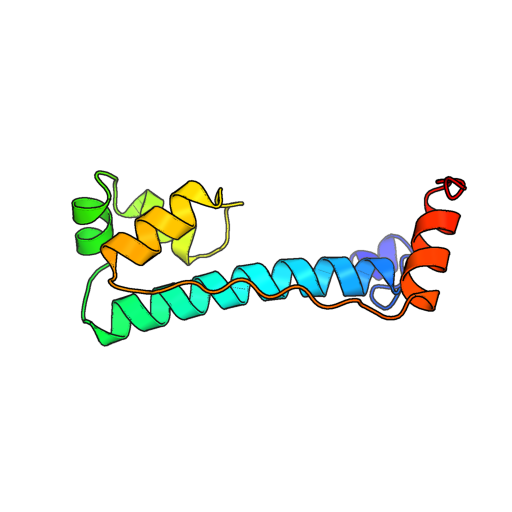A 1 97 ? 21.429 1.137 -23.488 1.00 54.22 97 ARG A C 1
ATOM 752 O O . ARG A 1 97 ? 22.317 1.970 -23.340 1.00 54.22 97 ARG A O 1
ATOM 759 N N . LEU A 1 98 ? 20.242 1.443 -24.018 1.00 53.59 98 LEU A N 1
ATOM 760 C CA . LEU A 1 98 ? 19.864 2.793 -24.461 1.00 53.59 98 LEU A CA 1
ATOM 761 C C . LEU A 1 98 ? 19.777 3.799 -23.300 1.00 53.59 98 LEU A C 1
ATOM 763 O O . LEU A 1 98 ? 20.231 4.933 -23.444 1.00 53.59 98 LEU A O 1
ATOM 767 N N . THR A 1 99 ? 19.248 3.393 -22.142 1.00 54.50 99 THR A N 1
ATOM 768 C CA . THR A 1 99 ? 19.148 4.267 -20.961 1.00 54.50 99 THR A CA 1
ATOM 769 C C . THR A 1 99 ? 20.486 4.438 -20.243 1.00 54.50 99 THR A C 1
ATOM 771 O O . THR A 1 99 ? 20.804 5.551 -19.833 1.00 54.50 99 THR A O 1
ATOM 774 N N . ALA A 1 100 ? 21.307 3.386 -20.146 1.00 54.03 100 ALA A N 1
ATOM 775 C CA . ALA A 1 100 ? 22.657 3.470 -19.583 1.00 54.03 100 ALA A CA 1
ATOM 776 C C . ALA A 1 100 ? 23.589 4.359 -20.428 1.00 54.03 100 ALA A C 1
ATOM 778 O O . ALA A 1 100 ? 24.319 5.183 -19.877 1.00 54.03 100 ALA A O 1
ATOM 779 N N . HIS A 1 101 ? 23.506 4.260 -21.761 1.00 51.31 101 HIS A N 1
ATOM 780 C CA . HIS A 1 101 ? 24.298 5.088 -22.673 1.00 51.31 101 HIS A CA 1
ATOM 781 C C . HIS A 1 101 ? 23.857 6.562 -22.654 1.00 51.31 101 HIS A C 1
ATOM 783 O O . HIS A 1 101 ? 24.701 7.453 -22.614 1.00 51.31 101 HIS A O 1
ATOM 789 N N . ALA A 1 102 ? 22.546 6.834 -22.590 1.00 52.09 102 ALA A N 1
ATOM 790 C CA . ALA A 1 102 ? 22.019 8.195 -22.437 1.00 52.09 102 ALA A CA 1
ATOM 791 C C . ALA A 1 102 ? 22.374 8.832 -21.076 1.00 52.09 102 ALA A C 1
ATOM 793 O O . ALA A 1 102 ? 22.519 10.049 -20.987 1.00 52.09 102 ALA A O 1
ATOM 794 N N . ALA A 1 103 ? 22.553 8.021 -20.028 1.00 56.59 103 ALA A N 1
ATOM 795 C CA . ALA A 1 103 ? 22.968 8.465 -18.696 1.00 56.59 103 ALA A CA 1
ATOM 796 C C . ALA A 1 103 ? 24.499 8.581 -18.517 1.00 56.59 103 ALA A C 1
ATOM 798 O O . ALA A 1 103 ? 24.956 8.888 -17.416 1.00 56.59 103 ALA A O 1
ATOM 799 N N . GLY A 1 104 ? 25.300 8.330 -19.564 1.00 51.06 104 GLY A N 1
ATOM 800 C CA . GLY A 1 104 ? 26.766 8.400 -19.500 1.00 51.06 104 GLY A CA 1
ATOM 801 C C . GLY A 1 104 ? 27.409 7.333 -18.607 1.00 51.06 104 GLY A C 1
ATOM 802 O O . GLY A 1 104 ? 28.532 7.515 -18.141 1.00 51.06 104 GLY A O 1
ATOM 803 N N . ILE A 1 105 ? 26.700 6.235 -18.332 1.00 54.41 105 ILE A N 1
ATOM 804 C CA . ILE A 1 105 ? 27.222 5.123 -17.542 1.00 54.41 105 ILE A CA 1
ATOM 805 C C . ILE A 1 105 ? 27.878 4.150 -18.520 1.00 54.41 105 ILE A C 1
ATOM 807 O O . ILE A 1 105 ? 27.203 3.310 -19.117 1.00 54.41 105 ILE A O 1
ATOM 811 N N . ASP A 1 106 ? 29.196 4.278 -18.696 1.00 50.78 106 ASP A N 1
ATOM 812 C CA . ASP A 1 106 ? 29.989 3.271 -19.399 1.00 50.78 106 ASP A CA 1
ATOM 813 C C . ASP A 1 106 ? 29.810 1.924 -18.689 1.00 50.78 106 ASP A C 1
ATOM 815 O O . ASP A 1 106 ? 30.076 1.771 -17.493 1.00 50.78 106 ASP A O 1
ATOM 819 N N . SER A 1 107 ? 29.282 0.955 -19.433 1.00 45.81 107 SER A N 1
ATOM 820 C CA . SER A 1 107 ? 29.004 -0.396 -18.962 1.00 45.81 107 SER A CA 1
ATOM 821 C C . SER A 1 107 ? 30.276 -1.033 -18.400 1.00 45.81 107 SER A C 1
ATOM 823 O O . SER A 1 107 ? 31.249 -1.218 -19.131 1.00 45.81 107 SER A O 1
ATOM 825 N N . TYR A 1 108 ? 30.257 -1.374 -17.108 1.00 41.81 108 TYR A N 1
ATOM 826 C CA . TYR A 1 108 ? 31.301 -2.174 -16.469 1.00 41.81 108 TYR A CA 1
ATOM 827 C C . TYR A 1 108 ? 31.396 -3.536 -17.172 1.00 41.81 108 TYR A C 1
ATOM 829 O O . TYR A 1 108 ? 30.407 -4.269 -17.223 1.00 41.81 108 TYR A O 1
ATOM 837 N N . ASN A 1 109 ? 32.581 -3.829 -17.720 1.00 42.84 109 ASN A N 1
ATOM 838 C CA . ASN A 1 109 ? 32.997 -5.183 -18.103 1.00 42.84 109 ASN A CA 1
ATOM 839 C C . ASN A 1 109 ? 33.101 -6.090 -16.875 1.00 42.84 109 ASN A C 1
ATOM 841 O O . ASN A 1 109 ? 33.556 -5.590 -15.818 1.00 42.84 109 ASN A O 1
#

Foldseek 3Di:
DDPCVVVVHDCPQLVNVVVVVVLVVVLVLLQVLVVLCVVVVHDLQQLCVQLVHHSVVSVCSSVSVDPDDVVRSVSSCVSSVHDDDDDDDDDDPVSVVVVCVVVVNDDDD

InterPro domains:
  IPR001387 Cro/C1-type, helix-turn-helix domain [PF01381] (35-80)
  IPR001387 Cro/C1-type, helix-turn-helix domain [PS50943] (33-79)
  IPR001387 Cro/C1-type, helix-turn-helix domain [SM00530] (32-87)
  IPR001387 Cro/C1-type, helix-turn-helix domain [cd00093] (33-81)
  IPR010982 Lambda repressor-like, DNA-binding domain superfamily [G3DSA:1.10.260.40] (25-84)
  IPR010982 Lambda repressor-like, DNA-binding domain superfamily [SSF47413] (27-82)

pLDDT: mean 82.37, std 17.81, range [41.81, 98.62]